Protein AF-A0A2S9GDX6-F1 (afdb_monomer_lite)

pLDDT: mean 91.46, std 7.47, range [55.34, 98.44]

Structure (mmCIF, N/CA/C/O backbone):
data_AF-A0A2S9GDX6-F1
#
_entry.id   AF-A0A2S9GDX6-F1
#
loop_
_atom_site.group_PDB
_atom_site.id
_atom_site.type_symbol
_atom_site.label_atom_id
_atom_site.label_alt_id
_atom_site.label_comp_id
_atom_site.label_asym_id
_atom_site.label_entity_id
_atom_site.label_seq_id
_atom_site.pdbx_PDB_ins_code
_atom_site.Cartn_x
_atom_site.Cartn_y
_atom_site.Cartn_z
_atom_site.occupancy
_atom_site.B_iso_or_equiv
_atom_site.auth_seq_id
_atom_site.auth_comp_id
_atom_site.auth_asym_id
_atom_site.auth_atom_id
_atom_site.pdbx_PDB_model_num
ATOM 1 N N . MET A 1 1 ? 40.628 -8.669 -31.636 1.00 64.00 1 MET A N 1
ATOM 2 C CA . MET A 1 1 ? 39.255 -9.104 -31.913 1.00 64.00 1 MET A CA 1
ATOM 3 C C . MET A 1 1 ? 38.377 -8.154 -31.140 1.00 64.00 1 MET A C 1
ATOM 5 O O . MET A 1 1 ? 38.442 -8.157 -29.914 1.00 64.00 1 MET A O 1
ATOM 9 N N . ASP A 1 2 ? 37.755 -7.228 -31.853 1.00 79.25 2 ASP A N 1
ATOM 10 C CA . ASP A 1 2 ? 36.796 -6.290 -31.283 1.00 79.25 2 ASP A CA 1
ATOM 11 C C . ASP A 1 2 ? 35.467 -7.025 -31.052 1.00 79.25 2 ASP A C 1
ATOM 13 O O . ASP A 1 2 ? 35.165 -8.003 -31.731 1.00 79.25 2 ASP A O 1
ATOM 17 N N . VAL A 1 3 ? 34.667 -6.579 -30.087 1.00 72.06 3 VAL A N 1
ATOM 18 C CA . VAL A 1 3 ? 33.341 -7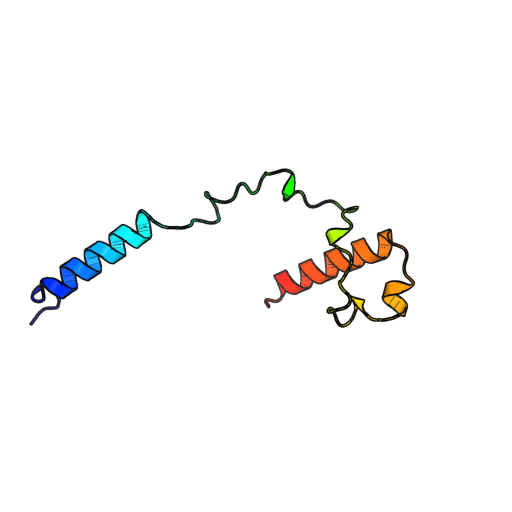.162 -29.805 1.00 72.06 3 VAL A CA 1
ATOM 19 C C . VAL A 1 3 ? 32.419 -7.026 -31.025 1.00 72.06 3 VAL A C 1
ATOM 21 O O . VAL A 1 3 ? 31.521 -7.840 -31.222 1.00 72.06 3 VAL A O 1
ATOM 24 N N . SER A 1 4 ? 32.680 -6.026 -31.871 1.00 76.81 4 SER A N 1
ATOM 25 C CA . SER A 1 4 ? 32.002 -5.819 -33.150 1.00 76.81 4 SER A CA 1
ATOM 26 C C . SER A 1 4 ? 32.297 -6.903 -34.202 1.00 76.81 4 SER A C 1
ATOM 28 O O . SER A 1 4 ? 31.505 -7.057 -35.131 1.00 76.81 4 SER A O 1
ATOM 30 N N . ASP A 1 5 ? 33.372 -7.689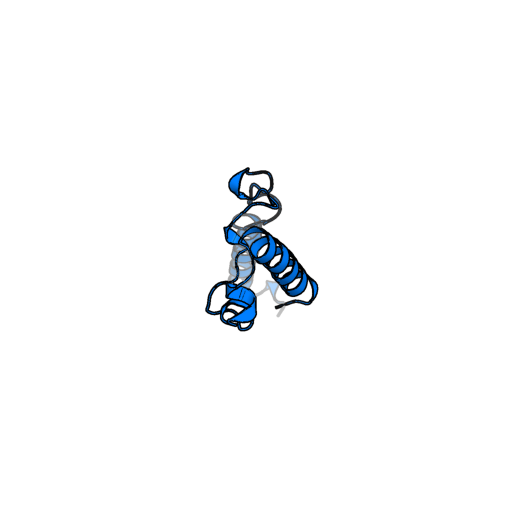 -34.038 1.00 87.25 5 ASP A N 1
ATOM 31 C CA . ASP A 1 5 ? 33.744 -8.781 -34.950 1.00 87.25 5 ASP A CA 1
ATOM 32 C C . ASP A 1 5 ? 32.872 -10.045 -34.744 1.00 87.25 5 ASP A C 1
ATOM 34 O O . ASP A 1 5 ? 32.868 -10.935 -35.596 1.00 87.25 5 ASP A O 1
ATOM 38 N N . ASP A 1 6 ? 32.126 -10.144 -33.633 1.00 92.00 6 ASP A N 1
ATOM 39 C CA . ASP A 1 6 ? 31.186 -11.240 -33.348 1.00 92.00 6 ASP A CA 1
ATOM 40 C C . ASP A 1 6 ? 29.759 -10.858 -33.773 1.00 92.00 6 ASP A C 1
ATOM 42 O O . ASP A 1 6 ? 28.969 -10.284 -33.017 1.00 92.00 6 ASP A O 1
ATOM 46 N N . THR A 1 7 ? 29.420 -11.179 -35.023 1.00 91.19 7 THR A N 1
ATOM 47 C CA . THR A 1 7 ? 28.135 -10.811 -35.637 1.00 91.19 7 THR A CA 1
ATOM 48 C C . THR A 1 7 ? 26.931 -11.378 -34.878 1.00 91.19 7 THR A C 1
ATOM 50 O O . THR A 1 7 ? 25.936 -10.678 -34.699 1.00 91.19 7 THR A O 1
ATOM 53 N N . GLN A 1 8 ? 27.024 -12.612 -34.371 1.00 91.88 8 GLN A N 1
ATOM 54 C CA . GLN A 1 8 ? 25.915 -13.259 -33.665 1.00 91.88 8 GLN A CA 1
ATOM 55 C C . GLN A 1 8 ? 25.646 -12.587 -32.311 1.00 91.88 8 GLN A C 1
ATOM 57 O O . GLN A 1 8 ? 24.489 -12.386 -31.918 1.00 91.88 8 GLN A O 1
ATOM 62 N N . TYR A 1 9 ? 26.711 -12.215 -31.597 1.00 90.56 9 TYR A N 1
ATOM 63 C CA . TYR A 1 9 ? 26.600 -11.452 -30.360 1.00 90.56 9 TYR A CA 1
ATOM 64 C C . TYR A 1 9 ? 25.961 -10.076 -30.602 1.00 90.56 9 TYR A C 1
ATOM 66 O O . TYR A 1 9 ? 25.011 -9.706 -29.906 1.00 90.56 9 TYR A O 1
ATOM 74 N N . VAL A 1 10 ? 26.423 -9.340 -31.619 1.00 94.12 10 VAL A N 1
ATOM 75 C CA . VAL A 1 10 ? 25.915 -7.995 -31.949 1.00 94.12 10 VAL A CA 1
ATOM 76 C C . VAL A 1 10 ? 24.438 -8.016 -32.361 1.00 94.12 10 VAL A C 1
ATOM 78 O O . VAL A 1 10 ? 23.668 -7.153 -31.927 1.00 94.12 10 VAL A O 1
ATOM 81 N N . GLU A 1 11 ? 24.003 -9.009 -33.140 1.00 93.81 11 GLU A N 1
ATOM 82 C CA . GLU A 1 11 ? 22.594 -9.177 -33.527 1.00 93.81 11 GLU A CA 1
ATOM 83 C C . GLU A 1 11 ? 21.694 -9.473 -32.320 1.00 93.81 11 GLU A C 1
ATOM 85 O O . GLU A 1 11 ? 20.614 -8.887 -32.172 1.00 93.81 11 GLU A O 1
ATOM 90 N N . THR A 1 12 ? 22.158 -10.341 -31.416 1.00 93.38 12 THR A N 1
ATOM 91 C CA . THR A 1 12 ? 21.437 -10.669 -30.179 1.00 93.38 12 THR A CA 1
ATOM 92 C C . THR A 1 12 ? 21.317 -9.439 -29.282 1.00 93.38 12 THR A C 1
ATOM 94 O O . THR A 1 12 ? 20.226 -9.120 -28.804 1.00 93.38 12 THR A O 1
ATOM 97 N N . LEU A 1 13 ? 22.419 -8.708 -29.092 1.00 91.56 13 LEU A N 1
ATOM 98 C CA . LEU A 1 13 ? 22.446 -7.487 -28.292 1.00 91.56 13 LEU A CA 1
ATOM 99 C C . LEU A 1 13 ? 21.505 -6.422 -28.864 1.00 91.56 13 LEU A C 1
ATOM 101 O O . LEU A 1 13 ? 20.728 -5.833 -28.116 1.00 91.56 13 LEU A O 1
ATOM 105 N N . THR A 1 14 ? 21.528 -6.214 -30.181 1.00 91.00 14 THR A N 1
ATOM 106 C CA . THR A 1 14 ? 20.628 -5.274 -30.866 1.00 91.00 14 THR A CA 1
ATOM 107 C C . THR A 1 14 ? 19.167 -5.656 -30.646 1.00 91.00 14 THR A C 1
ATOM 109 O O . THR A 1 14 ? 18.367 -4.821 -30.227 1.00 91.00 14 THR A O 1
ATOM 112 N N . THR A 1 15 ? 18.829 -6.934 -30.833 1.00 91.38 15 THR A N 1
ATOM 113 C CA . THR A 1 15 ? 17.463 -7.446 -30.649 1.00 91.38 15 THR A CA 1
ATOM 114 C C . THR A 1 15 ? 16.961 -7.235 -29.220 1.00 91.38 15 THR A C 1
ATOM 116 O O . THR A 1 15 ? 15.836 -6.776 -29.016 1.00 91.38 15 THR A O 1
ATOM 119 N N . LEU A 1 16 ? 17.789 -7.543 -28.217 1.00 89.88 16 LEU A N 1
ATOM 120 C CA . LEU A 1 16 ? 17.432 -7.369 -26.808 1.00 89.88 16 LEU A CA 1
ATOM 121 C C . LEU A 1 16 ? 17.321 -5.890 -26.425 1.00 89.88 16 LEU A C 1
ATOM 123 O O . LEU A 1 16 ? 16.386 -5.515 -25.719 1.00 89.88 16 LEU A O 1
ATOM 127 N N . SER A 1 17 ? 18.231 -5.050 -26.918 1.00 87.88 17 SER A N 1
ATOM 128 C CA . SER A 1 17 ? 18.235 -3.612 -26.647 1.00 87.88 17 SER A CA 1
ATOM 129 C C . SER A 1 17 ? 16.987 -2.942 -27.229 1.00 87.88 17 SER A C 1
ATOM 131 O O . SER A 1 17 ? 16.233 -2.294 -26.503 1.00 87.88 17 SER A O 1
ATOM 133 N N . GLU A 1 18 ? 16.665 -3.197 -28.502 1.00 88.75 18 GLU A N 1
ATOM 134 C CA . GLU A 1 18 ? 15.428 -2.703 -29.116 1.00 88.75 18 GLU A CA 1
ATOM 135 C C . GLU A 1 18 ? 14.171 -3.281 -28.450 1.00 88.75 18 GLU A C 1
ATOM 137 O O . GLU A 1 18 ? 13.191 -2.561 -28.235 1.00 88.75 18 GLU A O 1
ATOM 142 N N . GLY A 1 19 ? 14.194 -4.570 -28.094 1.00 85.19 19 GLY A N 1
ATOM 143 C CA . GLY A 1 19 ? 13.108 -5.238 -27.383 1.00 85.19 19 GLY A CA 1
ATOM 144 C C . GLY A 1 19 ? 12.828 -4.602 -26.022 1.00 85.19 19 GLY A C 1
ATOM 145 O O . GLY A 1 19 ? 11.667 -4.388 -25.684 1.00 85.19 19 GLY A O 1
ATOM 146 N N . SER A 1 20 ? 13.874 -4.222 -25.285 1.00 78.94 20 SER A N 1
ATOM 147 C CA . SER A 1 20 ? 13.756 -3.558 -23.982 1.00 78.94 20 SER A CA 1
ATOM 148 C C . SER A 1 20 ? 13.179 -2.145 -24.051 1.00 78.94 20 SER A C 1
ATOM 150 O O . SER A 1 20 ? 12.700 -1.655 -23.039 1.00 78.94 20 SER A O 1
ATOM 152 N N . VAL A 1 21 ? 13.196 -1.494 -25.219 1.00 81.81 21 VAL A N 1
ATOM 153 C CA . VAL A 1 21 ? 12.579 -0.172 -25.424 1.00 81.81 21 VAL A CA 1
ATOM 154 C C . VAL A 1 21 ? 11.162 -0.301 -25.976 1.00 81.81 21 VAL A C 1
ATOM 156 O O . VAL A 1 21 ? 10.282 0.451 -25.581 1.00 81.81 21 VAL A O 1
ATOM 159 N N . ARG A 1 22 ? 10.930 -1.231 -26.912 1.00 80.19 22 ARG A N 1
ATOM 160 C CA . ARG A 1 22 ? 9.634 -1.365 -27.604 1.00 80.19 22 ARG A CA 1
ATOM 161 C C . ARG A 1 22 ? 8.634 -2.265 -26.875 1.00 80.19 22 ARG A C 1
ATOM 163 O O . ARG A 1 22 ? 7.439 -2.171 -27.132 1.00 80.19 22 ARG A O 1
ATOM 170 N N . ARG A 1 23 ? 9.113 -3.181 -26.032 1.00 79.12 23 ARG A N 1
ATOM 171 C CA . ARG A 1 23 ? 8.312 -4.095 -25.204 1.00 79.12 23 ARG A CA 1
ATOM 172 C C . ARG A 1 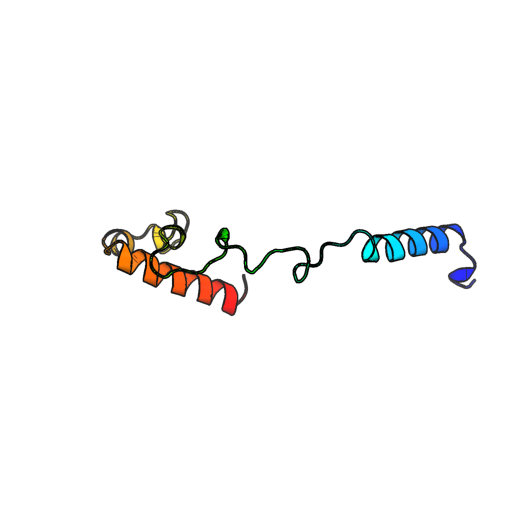23 ? 8.720 -3.946 -23.743 1.00 79.12 23 ARG A C 1
ATOM 174 O O . ARG A 1 23 ? 9.151 -4.906 -23.106 1.00 79.12 23 ARG A O 1
ATOM 181 N N . ASN A 1 24 ? 8.619 -2.727 -23.233 1.00 84.88 24 ASN A N 1
ATOM 182 C CA . ASN A 1 24 ? 8.782 -2.437 -21.818 1.00 84.88 24 ASN A CA 1
ATOM 183 C C . ASN A 1 24 ? 7.436 -2.260 -21.125 1.00 84.88 24 ASN A C 1
ATOM 185 O O . ASN A 1 24 ? 6.416 -2.007 -21.757 1.00 84.88 24 ASN A O 1
ATOM 189 N N . PHE A 1 25 ? 7.486 -2.381 -19.804 1.00 86.94 25 PHE A N 1
ATOM 190 C CA . PHE A 1 25 ? 6.494 -1.800 -18.922 1.00 86.94 25 PHE A CA 1
ATOM 191 C C . PHE A 1 25 ? 7.105 -0.546 -18.308 1.00 86.94 25 PHE A C 1
ATOM 193 O O . PHE A 1 25 ? 8.171 -0.609 -17.688 1.00 86.94 25 PHE A O 1
ATOM 200 N N . ASN A 1 26 ? 6.451 0.587 -18.495 1.00 88.44 26 ASN A N 1
ATOM 201 C CA . ASN A 1 26 ? 6.787 1.841 -17.858 1.00 88.44 26 ASN A CA 1
ATOM 202 C C . ASN A 1 26 ? 5.697 2.176 -16.831 1.00 88.44 26 ASN A C 1
ATOM 204 O O . ASN A 1 26 ? 4.624 2.643 -17.212 1.00 88.44 26 ASN A O 1
ATOM 208 N N . PRO A 1 27 ? 5.967 2.004 -15.524 1.00 90.06 27 PRO A N 1
ATOM 209 C CA . PRO A 1 27 ? 4.982 2.259 -14.480 1.00 90.06 27 PRO A CA 1
ATOM 210 C C . PRO A 1 27 ? 4.372 3.660 -14.545 1.00 90.06 27 PRO A C 1
ATOM 212 O O . PRO A 1 27 ? 3.231 3.825 -14.149 1.00 90.06 27 PRO A O 1
ATOM 215 N N . TYR A 1 28 ? 5.097 4.667 -15.038 1.00 88.69 28 TYR A N 1
ATOM 216 C CA . TYR A 1 28 ? 4.612 6.049 -15.090 1.00 88.69 28 TYR A CA 1
ATOM 217 C C . TYR A 1 28 ? 3.622 6.324 -16.227 1.00 88.69 28 TYR A C 1
ATOM 219 O O . TYR A 1 28 ? 2.936 7.340 -16.181 1.00 88.69 28 TYR A O 1
ATOM 227 N N . THR A 1 29 ? 3.567 5.467 -17.248 1.00 91.06 29 THR A N 1
ATOM 228 C CA . THR A 1 29 ? 2.677 5.640 -18.410 1.00 91.06 29 THR A CA 1
ATOM 229 C C . THR A 1 29 ? 1.663 4.518 -18.555 1.00 91.06 29 THR A C 1
ATOM 231 O O . THR A 1 29 ? 0.581 4.747 -19.083 1.00 91.06 29 THR A O 1
ATOM 234 N N . ASP A 1 30 ? 2.008 3.317 -18.094 1.00 92.94 30 ASP A N 1
ATOM 235 C CA . ASP A 1 30 ? 1.240 2.099 -18.359 1.00 92.94 30 ASP A CA 1
ATOM 236 C C . ASP A 1 30 ? 0.302 1.738 -17.199 1.00 92.94 30 ASP A C 1
ATOM 238 O O . ASP A 1 30 ? -0.529 0.840 -17.330 1.00 92.94 30 ASP A O 1
ATOM 242 N N . ILE A 1 31 ? 0.425 2.431 -16.063 1.00 94.19 31 ILE A N 1
ATOM 243 C CA . ILE A 1 31 ? -0.523 2.369 -14.950 1.00 94.19 31 ILE A CA 1
ATOM 244 C C . ILE A 1 31 ? -1.363 3.640 -14.989 1.00 94.19 31 ILE A C 1
ATOM 246 O O . ILE A 1 31 ? -0.829 4.748 -14.932 1.00 94.19 31 ILE A O 1
ATOM 250 N N . ASP A 1 32 ? -2.681 3.468 -15.037 1.00 95.62 32 ASP A N 1
ATOM 251 C CA . ASP A 1 32 ? -3.635 4.560 -14.865 1.00 95.62 32 ASP A CA 1
ATOM 252 C C . ASP A 1 32 ? -3.694 4.971 -13.389 1.00 95.62 32 ASP A C 1
ATOM 254 O O . ASP A 1 32 ? -4.604 4.585 -12.660 1.00 95.62 32 ASP A O 1
ATOM 258 N N . TRP A 1 33 ? -2.677 5.698 -12.919 1.00 92.81 33 TRP A N 1
ATOM 259 C CA . TRP A 1 33 ? -2.553 6.105 -11.515 1.00 92.81 33 TRP A CA 1
ATOM 260 C C . TRP A 1 33 ? -3.721 6.963 -11.016 1.00 92.81 33 TRP A C 1
ATOM 262 O O . TRP A 1 33 ? -3.978 6.974 -9.813 1.00 92.81 33 TRP A O 1
ATOM 272 N N . ASP A 1 34 ? -4.427 7.643 -11.921 1.00 93.88 34 ASP A N 1
ATOM 273 C CA . ASP A 1 34 ? -5.595 8.470 -11.611 1.00 93.88 34 ASP A CA 1
ATOM 274 C C . ASP A 1 34 ? -6.911 7.666 -11.610 1.00 93.88 34 ASP A C 1
ATOM 276 O O . ASP A 1 34 ? -7.976 8.221 -11.316 1.00 93.88 34 ASP A O 1
ATOM 280 N N . SER A 1 35 ? -6.860 6.357 -11.898 1.00 95.62 35 SER A N 1
ATOM 281 C CA . SER A 1 35 ? -8.027 5.477 -11.831 1.00 95.62 35 SER A CA 1
ATOM 282 C C . SER A 1 35 ? -8.692 5.555 -10.448 1.00 95.62 35 SER A C 1
ATOM 284 O O . SER A 1 35 ? -8.014 5.426 -9.420 1.00 95.62 35 SER A O 1
ATOM 286 N N . PRO A 1 36 ? -10.035 5.671 -10.378 1.00 92.75 36 PRO A N 1
ATOM 287 C CA . PRO A 1 36 ? -10.772 5.656 -9.116 1.00 92.75 36 PRO A CA 1
ATOM 288 C C . PRO A 1 36 ? -10.497 4.423 -8.243 1.00 92.75 36 PRO A C 1
ATOM 290 O O . PRO A 1 36 ? -10.656 4.489 -7.026 1.00 92.75 36 PRO A O 1
ATOM 293 N N . GLU A 1 37 ? -10.065 3.304 -8.834 1.00 91.25 37 GLU A N 1
ATOM 294 C CA . GLU A 1 37 ? -9.719 2.078 -8.102 1.00 91.25 37 GLU A CA 1
ATOM 295 C C . GLU A 1 37 ? -8.491 2.247 -7.189 1.00 91.25 37 GLU A C 1
ATOM 297 O O . GLU A 1 37 ? -8.379 1.561 -6.162 1.00 91.25 37 GLU A O 1
ATOM 302 N N . PHE A 1 38 ? -7.602 3.187 -7.533 1.00 90.56 38 PHE A N 1
ATOM 303 C CA . PHE A 1 38 ? -6.399 3.534 -6.772 1.00 90.56 38 PHE A CA 1
ATOM 304 C C . PHE A 1 38 ? -6.595 4.732 -5.836 1.00 90.56 38 PHE A C 1
ATOM 306 O O . PHE A 1 38 ? -5.653 5.135 -5.150 1.00 90.56 38 PHE A O 1
ATOM 313 N N . ALA A 1 39 ? -7.807 5.291 -5.760 1.00 92.56 39 ALA A N 1
ATOM 314 C CA . ALA A 1 39 ? -8.097 6.402 -4.867 1.00 92.56 39 ALA A CA 1
ATOM 315 C C . ALA A 1 39 ? -7.818 6.022 -3.401 1.00 92.56 39 ALA A C 1
ATOM 317 O O . ALA A 1 39 ? -8.394 5.081 -2.849 1.00 92.56 39 ALA A O 1
ATOM 318 N N . VAL A 1 40 ? -6.953 6.795 -2.743 1.00 91.44 40 VAL A N 1
ATOM 319 C CA . VAL A 1 40 ? -6.644 6.625 -1.320 1.00 91.44 40 VAL A CA 1
ATOM 320 C C . VAL A 1 40 ? -7.711 7.338 -0.499 1.00 91.44 40 VAL A C 1
ATOM 322 O O . VAL A 1 40 ? -7.726 8.566 -0.422 1.00 91.44 40 VAL A O 1
ATOM 325 N N . THR A 1 41 ? -8.602 6.573 0.134 1.00 93.38 41 THR A N 1
ATOM 326 C CA . THR A 1 41 ? -9.671 7.130 0.976 1.00 93.38 41 THR A CA 1
ATOM 327 C C . THR A 1 41 ? -9.509 6.727 2.448 1.00 93.38 41 THR A C 1
ATOM 329 O O . THR A 1 41 ? -9.063 5.615 2.742 1.00 93.38 41 THR A O 1
ATOM 332 N N . PRO A 1 42 ? -9.867 7.614 3.399 1.00 92.31 42 PRO A N 1
ATOM 333 C CA . PRO A 1 42 ? -9.710 7.372 4.838 1.00 92.31 42 PRO A CA 1
ATOM 334 C C . PRO A 1 42 ? -10.772 6.434 5.436 1.00 92.31 42 PRO A C 1
ATOM 336 O O . PRO A 1 42 ? -10.770 6.193 6.641 1.00 92.31 42 PRO A O 1
ATOM 339 N N . THR A 1 43 ? -11.695 5.937 4.614 1.00 94.81 43 THR A N 1
ATOM 340 C CA . THR A 1 43 ? -12.780 5.023 5.006 1.00 94.81 43 THR A CA 1
ATOM 341 C C . THR A 1 43 ? -12.660 3.661 4.330 1.00 94.81 43 THR A C 1
ATOM 343 O O . THR A 1 43 ? -13.588 2.861 4.393 1.00 94.81 43 THR A O 1
ATOM 346 N N . ASP A 1 44 ? -11.551 3.402 3.640 1.00 95.25 44 ASP A N 1
ATOM 347 C CA . ASP A 1 44 ? -11.350 2.157 2.915 1.00 95.25 44 ASP A CA 1
ATOM 348 C C . ASP A 1 44 ? -11.023 1.003 3.872 1.00 95.25 44 ASP A C 1
ATOM 350 O O . ASP A 1 44 ? -9.981 0.990 4.531 1.00 95.25 44 ASP A O 1
ATOM 354 N N . GLU A 1 45 ? -11.906 0.007 3.936 1.00 95.81 45 GLU A N 1
ATOM 355 C CA . GLU A 1 45 ? -11.720 -1.177 4.779 1.00 95.81 45 GLU A CA 1
ATOM 356 C C . GLU A 1 45 ? -10.516 -2.030 4.352 1.00 95.81 45 GLU A C 1
ATOM 358 O O . GLU A 1 45 ? -10.003 -2.801 5.164 1.00 95.81 45 GLU A O 1
ATOM 363 N N . ARG A 1 46 ? -9.987 -1.850 3.130 1.00 95.12 46 ARG A N 1
ATOM 364 C CA . ARG A 1 46 ? -8.749 -2.509 2.674 1.00 95.12 46 ARG A CA 1
ATOM 365 C C . ARG A 1 46 ? -7.530 -2.137 3.523 1.00 95.12 46 ARG A C 1
ATOM 367 O O . ARG A 1 46 ? -6.536 -2.858 3.490 1.00 95.12 46 ARG A O 1
ATOM 374 N N . TRP A 1 47 ? -7.588 -1.049 4.297 1.00 96.31 47 TRP A N 1
ATOM 375 C CA . TRP A 1 47 ? -6.526 -0.689 5.241 1.00 96.31 47 TRP A CA 1
ATOM 376 C C . TRP A 1 47 ? -6.510 -1.550 6.506 1.00 96.31 47 TRP A C 1
ATOM 378 O O . TRP A 1 47 ? -5.505 -1.551 7.213 1.00 96.31 47 TRP A O 1
ATOM 388 N N . ILE A 1 48 ? -7.578 -2.288 6.819 1.00 98.00 48 ILE A N 1
ATOM 389 C CA . ILE A 1 48 ? -7.613 -3.146 8.007 1.00 98.00 48 ILE A CA 1
ATOM 390 C C . ILE A 1 48 ? -6.536 -4.228 7.881 1.00 98.00 48 ILE A C 1
ATOM 392 O O . ILE A 1 48 ? -6.452 -4.953 6.889 1.00 98.00 48 ILE A O 1
ATOM 396 N N . LEU A 1 49 ? -5.690 -4.332 8.905 1.00 97.19 49 LEU A N 1
ATOM 397 C CA . LEU A 1 49 ? -4.544 -5.227 8.889 1.00 97.19 49 LEU A CA 1
ATOM 398 C C . LEU A 1 49 ? -5.013 -6.689 8.911 1.00 97.19 49 LEU A C 1
ATOM 400 O O . LEU A 1 49 ? -5.814 -7.064 9.772 1.00 97.19 49 LEU A O 1
ATOM 404 N N . PRO A 1 50 ? -4.489 -7.545 8.016 1.00 96.44 50 PRO A N 1
ATOM 405 C CA . PRO A 1 50 ? -4.850 -8.953 8.005 1.00 96.44 50 PRO A CA 1
ATOM 406 C C . PRO A 1 50 ? -4.289 -9.665 9.242 1.00 96.44 50 PRO A C 1
ATOM 408 O O . PRO A 1 50 ? -3.281 -9.257 9.818 1.00 96.44 50 PRO A O 1
ATOM 411 N N . GLY A 1 51 ? -4.871 -10.810 9.605 1.00 95.81 51 GLY A N 1
ATOM 412 C CA . GLY A 1 51 ? -4.363 -11.649 10.703 1.00 95.81 51 GLY A CA 1
ATOM 413 C C . GLY A 1 51 ? -2.960 -12.236 10.465 1.00 95.81 51 GLY A C 1
ATOM 414 O O . GLY A 1 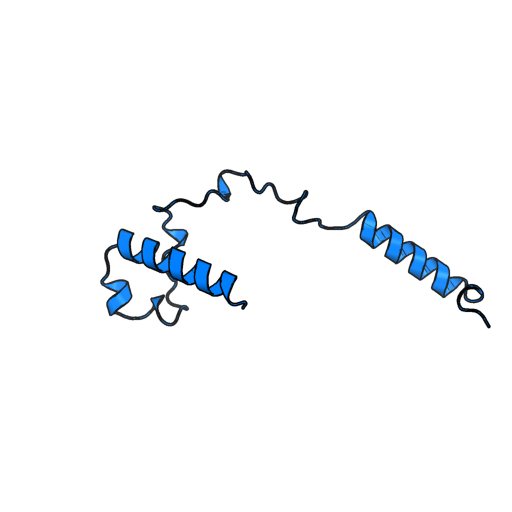51 ? -2.357 -12.802 11.376 1.00 95.81 51 GLY A O 1
ATOM 415 N N . THR A 1 52 ? -2.420 -12.114 9.252 1.00 95.12 52 THR A N 1
ATOM 416 C CA . THR A 1 52 ? -1.019 -12.436 8.953 1.00 95.12 52 THR A CA 1
ATOM 417 C C . THR A 1 52 ? -0.053 -11.352 9.438 1.00 95.12 52 THR A C 1
ATOM 419 O O . THR A 1 52 ? 1.101 -11.670 9.727 1.00 95.12 52 THR A O 1
ATOM 422 N N . ASP A 1 53 ? -0.503 -10.101 9.595 1.00 93.75 53 ASP A N 1
ATOM 423 C CA . ASP A 1 53 ? 0.309 -9.032 10.174 1.00 93.75 53 ASP A CA 1
ATOM 424 C C . ASP A 1 53 ? 0.454 -9.249 11.700 1.00 93.75 53 ASP A C 1
ATOM 426 O O . ASP A 1 53 ? -0.538 -9.516 12.392 1.00 93.75 53 ASP A O 1
ATOM 430 N N . PRO A 1 54 ? 1.676 -9.150 12.265 1.00 92.25 54 PRO A N 1
ATOM 431 C CA . PRO A 1 54 ? 1.901 -9.349 13.697 1.00 92.25 54 PRO A CA 1
ATOM 432 C C . PRO A 1 54 ? 1.059 -8.442 14.602 1.00 92.25 54 PRO A C 1
ATOM 434 O O . PRO A 1 54 ? 0.705 -8.852 15.708 1.00 92.25 54 PRO A O 1
ATOM 437 N N . PHE A 1 55 ? 0.741 -7.231 14.143 1.00 93.00 55 PHE A N 1
ATOM 438 C CA . PHE A 1 55 ? -0.118 -6.280 14.835 1.00 93.00 55 PHE A CA 1
ATOM 439 C C . PHE A 1 55 ? -1.597 -6.559 14.553 1.00 93.00 55 PHE A C 1
ATOM 441 O O . PHE A 1 55 ? -2.399 -6.564 15.486 1.00 93.00 55 PHE A O 1
ATOM 448 N N . GLY A 1 56 ? -1.939 -6.886 13.301 1.00 96.81 56 GLY A N 1
ATOM 449 C CA . GLY A 1 56 ? -3.305 -7.221 12.873 1.00 96.81 56 GLY A CA 1
ATOM 450 C C . GLY A 1 56 ? -3.935 -8.399 13.629 1.00 96.81 56 GLY A C 1
ATOM 451 O O . GLY A 1 56 ? -5.132 -8.404 13.917 1.00 96.81 56 GLY A O 1
ATOM 452 N N . ARG A 1 57 ? -3.131 -9.386 14.044 1.00 97.25 57 ARG A N 1
ATOM 453 C CA . ARG A 1 57 ? -3.618 -10.518 14.860 1.00 97.25 57 ARG A CA 1
ATOM 454 C C . ARG A 1 57 ? -3.750 -10.237 16.354 1.00 97.25 57 ARG A C 1
ATOM 456 O O . ARG A 1 57 ? -4.216 -11.103 17.092 1.00 97.25 57 ARG A O 1
ATOM 463 N N . HIS A 1 58 ? -3.260 -9.100 16.836 1.00 98.12 58 HIS A N 1
ATOM 464 C CA . HIS A 1 58 ? -3.193 -8.853 18.269 1.00 98.12 58 HIS A CA 1
ATOM 465 C C . HIS A 1 58 ? -4.588 -8.487 18.820 1.00 98.12 58 HIS A C 1
ATOM 467 O O . HIS A 1 58 ? -5.234 -7.596 18.265 1.00 98.12 58 HIS A O 1
ATOM 473 N N . PRO A 1 59 ? -5.053 -9.078 19.941 1.00 98.00 59 PRO A N 1
ATOM 474 C CA . PRO A 1 59 ? -6.404 -8.833 20.463 1.00 98.00 59 PRO A CA 1
ATOM 475 C C . PRO A 1 59 ? -6.719 -7.356 20.730 1.00 98.00 59 PRO A C 1
ATOM 477 O O . PRO A 1 59 ? -7.833 -6.900 20.496 1.00 98.00 59 PRO A O 1
ATOM 480 N N . TRP A 1 60 ? -5.726 -6.577 21.173 1.00 97.81 60 TRP A N 1
ATOM 481 C CA . TRP A 1 60 ? -5.891 -5.129 21.363 1.00 97.81 60 TRP A CA 1
ATOM 482 C C . TRP A 1 60 ? -6.242 -4.388 20.063 1.00 97.81 60 TRP A C 1
ATOM 484 O O . TRP A 1 60 ? -7.056 -3.468 20.109 1.00 97.81 60 TRP A O 1
ATOM 494 N N . TYR A 1 61 ? -5.654 -4.782 18.924 1.00 98.19 61 TYR A N 1
ATOM 495 C CA . TYR A 1 61 ? -5.946 -4.170 17.625 1.00 98.19 61 TYR A CA 1
ATOM 496 C C . TYR A 1 61 ? -7.359 -4.544 17.171 1.00 98.19 61 TYR A C 1
ATOM 498 O O . TYR A 1 61 ? -8.142 -3.673 16.805 1.00 98.19 61 TYR A O 1
ATOM 506 N N . GLN A 1 62 ? -7.712 -5.825 17.295 1.00 97.62 62 GLN A N 1
ATOM 507 C CA . GLN A 1 62 ? -9.033 -6.347 16.931 1.00 97.62 62 GLN A CA 1
ATOM 508 C C . GLN A 1 62 ? -10.170 -5.740 17.767 1.00 97.62 62 GLN A C 1
ATOM 510 O O . GLN A 1 62 ? -11.293 -5.625 17.286 1.00 97.62 62 GLN A O 1
ATOM 515 N N . ALA A 1 63 ? -9.882 -5.327 19.005 1.00 98.19 63 ALA A N 1
ATOM 516 C CA . ALA A 1 63 ? -10.834 -4.646 19.879 1.00 98.19 63 ALA A CA 1
ATOM 517 C C . ALA A 1 63 ? -11.043 -3.155 19.541 1.00 98.19 63 ALA A C 1
ATOM 519 O O . ALA A 1 63 ? -11.925 -2.521 20.122 1.00 98.19 63 ALA A O 1
ATOM 520 N N . GLN A 1 64 ? -10.240 -2.566 18.646 1.00 98.44 64 GLN A N 1
ATOM 521 C CA . GLN A 1 64 ? -10.440 -1.183 18.207 1.00 98.44 64 GLN A CA 1
ATOM 522 C C . GLN A 1 64 ? -11.683 -1.063 17.315 1.00 98.44 64 GLN A C 1
ATOM 524 O O . GLN A 1 64 ? -12.086 -2.022 16.658 1.00 98.44 64 GLN A O 1
ATOM 529 N N . SER A 1 65 ? -12.262 0.138 17.228 1.00 98.25 65 SER A N 1
ATOM 530 C CA . SER A 1 65 ? -13.306 0.417 16.234 1.00 98.25 65 SER A CA 1
ATOM 531 C C . SER A 1 65 ? -12.769 0.260 14.808 1.00 98.25 65 SER A C 1
ATOM 533 O O . SER A 1 65 ? -11.585 0.496 14.562 1.00 98.25 65 SER A O 1
ATOM 535 N N . THR A 1 66 ? -13.642 -0.062 13.849 1.00 97.69 66 THR A N 1
ATOM 536 C CA . THR A 1 66 ? -13.278 -0.184 12.425 1.00 97.69 66 THR A CA 1
ATOM 537 C C . THR A 1 66 ? -12.537 1.052 11.918 1.00 97.69 66 THR A C 1
ATOM 539 O O . THR A 1 66 ? -11.473 0.933 11.320 1.00 97.69 66 THR A O 1
ATOM 542 N N . GLN A 1 67 ? -13.031 2.250 12.254 1.00 97.81 67 GLN A N 1
ATOM 543 C CA . GLN A 1 67 ? -12.383 3.507 11.872 1.00 97.81 67 GLN A CA 1
ATOM 544 C C . GLN A 1 67 ? -10.943 3.596 12.393 1.00 97.81 67 GLN A C 1
ATOM 546 O O . GLN A 1 67 ? -10.031 3.967 11.659 1.00 97.81 67 GLN A O 1
ATOM 551 N N . ARG A 1 68 ? -10.711 3.204 13.651 1.00 98.12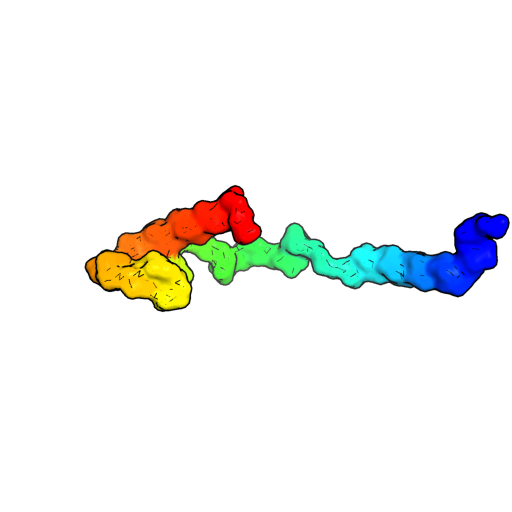 68 ARG A N 1
ATOM 552 C CA . ARG A 1 68 ? -9.369 3.217 14.234 1.00 98.12 68 ARG A CA 1
ATOM 553 C C . ARG A 1 68 ? -8.465 2.156 13.601 1.00 98.12 68 ARG A C 1
ATOM 555 O O . ARG A 1 68 ? -7.278 2.410 13.418 1.00 98.12 68 ARG A O 1
ATOM 562 N N . GLN A 1 69 ? -9.007 0.988 13.261 1.00 98.31 69 GLN A N 1
ATOM 563 C CA . GLN A 1 69 ? -8.268 -0.063 12.559 1.00 98.31 69 GLN A CA 1
ATOM 564 C C . GLN A 1 69 ? -7.796 0.401 11.173 1.00 98.31 69 GLN A C 1
ATOM 566 O O . GLN A 1 69 ? -6.639 0.151 10.829 1.00 98.31 69 GLN A O 1
ATOM 571 N N . ILE A 1 70 ? -8.651 1.123 10.438 1.00 98.06 70 ILE A N 1
ATOM 572 C CA . ILE A 1 70 ? -8.341 1.747 9.141 1.00 98.06 70 ILE A CA 1
ATOM 573 C C . ILE A 1 70 ? -7.238 2.801 9.294 1.00 98.06 70 ILE A C 1
ATOM 575 O O . ILE A 1 70 ? -6.222 2.730 8.605 1.00 98.06 70 ILE A O 1
ATOM 579 N N . GLU A 1 71 ? -7.381 3.733 10.244 1.00 97.31 71 GLU A N 1
ATOM 580 C CA . GLU A 1 71 ? -6.374 4.774 10.508 1.00 97.31 71 GLU A CA 1
ATOM 581 C C . GLU A 1 71 ? -4.993 4.175 10.804 1.00 97.31 71 GLU A C 1
ATOM 583 O O . GLU A 1 71 ? -3.987 4.583 10.222 1.00 97.31 71 GLU A O 1
ATOM 588 N N . ILE A 1 72 ? -4.939 3.182 11.697 1.00 97.12 72 ILE A N 1
ATOM 589 C CA . ILE A 1 72 ? -3.703 2.467 12.037 1.00 97.12 72 ILE A CA 1
ATOM 590 C C . ILE A 1 72 ? -3.117 1.790 10.795 1.00 97.12 72 ILE A C 1
ATOM 592 O O . ILE A 1 72 ? -1.908 1.861 10.571 1.00 97.12 72 ILE A O 1
ATOM 596 N N . GLY A 1 73 ? -3.964 1.144 9.996 1.00 96.69 73 GLY A N 1
ATOM 597 C CA . GLY A 1 73 ? -3.585 0.457 8.770 1.00 96.69 73 GLY A CA 1
ATOM 598 C C . GLY A 1 73 ? -2.909 1.360 7.745 1.00 96.69 73 GLY A C 1
ATOM 599 O O . GLY A 1 73 ? -1.826 1.036 7.252 1.00 96.69 73 GLY A O 1
ATOM 600 N N . MET A 1 74 ? -3.486 2.538 7.497 1.00 96.00 74 MET A N 1
ATOM 601 C CA . MET A 1 74 ? -2.896 3.546 6.610 1.00 96.00 74 MET A CA 1
ATOM 602 C C . MET A 1 74 ? -1.487 3.938 7.068 1.00 96.00 74 MET A C 1
ATOM 604 O O . MET A 1 74 ? -0.541 3.925 6.277 1.00 96.00 74 MET A O 1
ATOM 608 N N . TRP A 1 75 ? -1.314 4.227 8.363 1.00 94.94 75 TRP A N 1
ATOM 609 C CA . TRP A 1 75 ? -0.002 4.571 8.919 1.00 94.94 75 TRP A CA 1
ATOM 610 C C . TRP A 1 75 ? 0.983 3.406 8.874 1.00 94.94 75 TRP A C 1
ATOM 612 O O . TRP A 1 75 ? 2.173 3.619 8.632 1.00 94.94 75 TRP A O 1
ATOM 622 N N . ARG A 1 76 ? 0.516 2.175 9.097 1.00 94.38 76 ARG A N 1
ATOM 623 C CA . ARG A 1 76 ? 1.346 0.971 9.010 1.00 94.38 76 ARG A CA 1
ATOM 624 C C . ARG A 1 76 ? 1.907 0.806 7.598 1.00 94.38 76 ARG A C 1
ATOM 626 O O . ARG A 1 76 ? 3.124 0.690 7.466 1.00 94.38 76 ARG A O 1
ATOM 633 N N . GLN A 1 77 ? 1.066 0.901 6.567 1.00 92.12 77 GLN A N 1
ATOM 634 C CA . GLN A 1 77 ? 1.507 0.728 5.179 1.00 92.12 77 GLN A CA 1
ATOM 635 C C . GLN A 1 77 ? 2.361 1.888 4.677 1.00 92.12 77 GLN A C 1
ATOM 637 O O . GLN A 1 77 ? 3.379 1.647 4.030 1.00 92.12 77 GLN A O 1
ATOM 642 N N . ALA A 1 78 ? 2.029 3.129 5.044 1.00 93.31 78 ALA A N 1
ATOM 643 C CA . ALA A 1 78 ? 2.869 4.281 4.727 1.00 93.31 78 ALA A CA 1
ATOM 644 C C . ALA A 1 78 ? 4.276 4.143 5.333 1.00 93.31 78 ALA A C 1
ATOM 646 O O . ALA A 1 78 ? 5.268 4.440 4.671 1.00 93.31 78 ALA A O 1
ATOM 647 N N . ASN A 1 79 ? 4.381 3.653 6.575 1.00 93.06 79 ASN A N 1
ATOM 648 C CA . ASN A 1 79 ? 5.680 3.414 7.202 1.00 93.06 79 ASN A CA 1
ATOM 649 C C . ASN A 1 79 ? 6.456 2.284 6.519 1.00 93.06 79 ASN A C 1
ATOM 651 O O . ASN A 1 79 ? 7.641 2.474 6.268 1.00 93.06 79 ASN A O 1
ATOM 655 N N . VAL A 1 80 ? 5.812 1.159 6.181 1.00 91.00 80 VAL A N 1
ATOM 656 C CA . VAL A 1 80 ? 6.453 0.054 5.438 1.00 91.00 8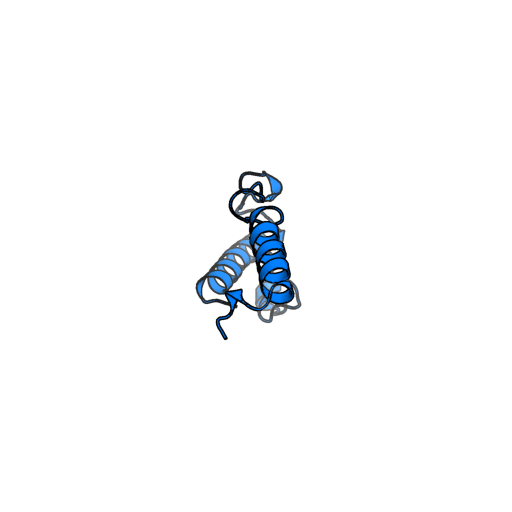0 VAL A CA 1
ATOM 657 C C . VAL A 1 80 ? 7.007 0.550 4.100 1.00 91.00 80 VAL A C 1
ATOM 659 O O . VAL A 1 80 ? 8.182 0.344 3.810 1.00 91.00 80 VAL A O 1
ATOM 662 N N . ALA A 1 81 ? 6.202 1.278 3.322 1.00 91.06 81 ALA A N 1
ATOM 663 C CA . ALA A 1 81 ? 6.642 1.840 2.046 1.00 91.06 81 ALA A CA 1
ATOM 664 C C . ALA A 1 81 ? 7.786 2.858 2.214 1.00 91.06 81 ALA A C 1
ATOM 666 O O . ALA A 1 81 ? 8.698 2.904 1.394 1.00 91.06 81 ALA A O 1
ATOM 667 N N . LYS A 1 82 ? 7.761 3.662 3.288 1.00 92.50 82 LYS A N 1
ATOM 668 C CA . LYS A 1 82 ? 8.774 4.691 3.559 1.00 92.50 82 LYS A CA 1
ATOM 669 C C . LYS A 1 82 ? 10.143 4.116 3.922 1.00 92.50 82 LYS A C 1
ATOM 671 O O . LYS A 1 82 ? 11.151 4.688 3.518 1.00 92.50 82 LYS A O 1
ATOM 676 N N . VAL A 1 83 ? 10.192 3.067 4.743 1.00 92.56 83 VAL A N 1
ATOM 677 C CA . VAL A 1 83 ? 11.465 2.523 5.260 1.00 92.56 83 VAL A CA 1
ATOM 678 C C . VAL A 1 83 ? 12.073 1.445 4.362 1.00 92.56 83 VAL A C 1
ATOM 680 O O . VAL A 1 83 ? 13.215 1.060 4.590 1.00 92.56 83 VAL A O 1
ATOM 683 N N . GLY A 1 84 ? 11.342 1.024 3.326 1.00 78.19 84 GLY A N 1
ATOM 684 C CA . GLY A 1 84 ? 11.720 -0.073 2.443 1.00 78.19 84 GLY A CA 1
ATOM 685 C C . GLY A 1 84 ? 11.321 -1.424 3.037 1.00 78.19 84 GLY A C 1
ATOM 686 O O . GLY A 1 84 ? 11.519 -1.667 4.228 1.00 78.19 84 GLY A O 1
ATOM 687 N N . LEU A 1 85 ? 10.720 -2.274 2.197 1.00 55.34 85 LEU A N 1
ATOM 688 C CA . LEU A 1 85 ? 10.540 -3.705 2.469 1.00 55.34 85 LEU A CA 1
ATOM 689 C C . LEU A 1 85 ? 11.892 -4.403 2.658 1.00 55.34 85 LEU A C 1
ATOM 691 O O . LEU A 1 85 ? 12.828 -4.068 1.896 1.00 55.34 85 LEU A O 1
#

Foldseek 3Di:
DDPVVPPVSVVVVVVVVVCCVVVHDDCVPNDPCVPPVNDDDLLDLVLQDDCVDPQSVDVVLVPDDSSVSSVVSVVVVVVCVVVDD

Secondary structure (DSSP, 8-state):
--GGG-HHHHHHHHHHHHHHHHS---HHHHS-TT-GGG---TT-GGGSPPTTSTTTTSHHHHTS-HHHHHHHHHHHHHHHHHH--

Sequence (85 aa):
MDVSDDTQYVETLTTLSEGSVRRNFNPYTDIDWDSPEFAVTPTDERWILPGTDPFGRHPWYQAQSTQRQIEIGMWRQANVAKVGL

Radius of gyration: 23.28 Å; chains: 1; bounding box: 53×22×57 Å